Protein AF-A0A5C6WW41-F1 (afdb_monomer_lite)

Structure (mmCIF, N/CA/C/O backbone):
data_AF-A0A5C6WW41-F1
#
_entry.id   AF-A0A5C6WW41-F1
#
loop_
_atom_site.group_PDB
_atom_site.id
_atom_site.type_symbol
_atom_site.label_atom_id
_atom_site.label_alt_id
_atom_site.label_comp_id
_atom_site.label_asym_id
_atom_site.label_entity_id
_atom_site.label_seq_id
_atom_site.pdbx_PDB_ins_code
_atom_site.Cartn_x
_atom_site.Cartn_y
_atom_site.Cartn_z
_atom_site.occupancy
_atom_site.B_iso_or_equiv
_atom_site.auth_seq_id
_atom_site.auth_comp_id
_atom_site.auth_asym_id
_atom_site.auth_atom_id
_atom_site.pdbx_PDB_model_num
ATOM 1 N N . VAL A 1 1 ? -10.709 3.872 10.711 1.00 82.38 1 VAL A N 1
ATOM 2 C CA . VAL A 1 1 ? -11.624 3.330 11.753 1.00 82.38 1 VAL A CA 1
ATOM 3 C C . VAL A 1 1 ? -12.551 4.391 12.342 1.00 82.38 1 VAL A C 1
ATOM 5 O O . VAL A 1 1 ? -13.752 4.169 12.338 1.00 82.38 1 VAL A O 1
ATOM 8 N N . ALA A 1 2 ? -12.048 5.552 12.785 1.00 88.25 2 ALA A N 1
ATOM 9 C CA . ALA A 1 2 ? -12.888 6.619 13.354 1.00 88.25 2 ALA A CA 1
ATOM 10 C C . ALA A 1 2 ? -14.056 7.048 12.441 1.00 88.25 2 ALA A C 1
ATOM 12 O O . ALA A 1 2 ? -15.194 7.096 12.889 1.00 88.25 2 ALA A O 1
ATOM 13 N N . ALA A 1 3 ? -13.800 7.251 11.142 1.00 88.69 3 ALA A N 1
ATOM 14 C CA . ALA A 1 3 ? -14.854 7.580 10.177 1.00 88.69 3 ALA A CA 1
ATOM 15 C C . ALA A 1 3 ? -15.949 6.497 10.081 1.00 88.69 3 ALA A C 1
ATOM 17 O O . ALA A 1 3 ? -17.128 6.824 10.030 1.00 88.69 3 ALA A O 1
ATOM 18 N N . TYR A 1 4 ? -15.572 5.212 10.117 1.00 90.69 4 TYR A N 1
ATOM 19 C CA . TYR A 1 4 ? -16.537 4.107 10.167 1.00 90.69 4 TYR A CA 1
ATOM 20 C C . TYR A 1 4 ? -17.396 4.177 11.437 1.00 90.69 4 TYR A C 1
ATOM 22 O O . TYR A 1 4 ? -18.617 4.085 11.345 1.00 90.69 4 TYR A O 1
ATOM 30 N N . LYS A 1 5 ? -16.771 4.404 12.604 1.00 91.25 5 LYS A N 1
ATOM 31 C CA . LYS A 1 5 ? -17.480 4.546 13.887 1.00 91.25 5 LYS A CA 1
ATOM 32 C C . LYS A 1 5 ? -18.486 5.698 13.846 1.00 91.25 5 LYS A C 1
ATOM 34 O O . LYS A 1 5 ? -19.647 5.481 14.165 1.00 91.25 5 LYS A O 1
ATOM 39 N N . ALA A 1 6 ? -18.068 6.868 13.363 1.00 93.44 6 ALA A N 1
ATOM 40 C CA . ALA A 1 6 ? -18.930 8.043 13.252 1.00 93.44 6 ALA A CA 1
ATOM 41 C C . ALA A 1 6 ? -20.142 7.809 12.331 1.00 93.44 6 ALA A C 1
ATOM 43 O O . ALA A 1 6 ? -21.251 8.234 12.645 1.00 93.44 6 ALA A O 1
ATOM 44 N N . ILE A 1 7 ? -19.958 7.113 11.202 1.00 92.88 7 ILE A N 1
ATOM 45 C CA . ILE A 1 7 ? -21.070 6.778 10.298 1.00 92.88 7 ILE A CA 1
ATOM 46 C C . ILE A 1 7 ? -22.011 5.762 10.954 1.00 92.88 7 ILE A C 1
ATOM 48 O O . ILE A 1 7 ? -23.224 5.937 10.881 1.00 92.88 7 ILE A O 1
ATOM 52 N N . LYS A 1 8 ? -21.471 4.732 11.617 1.00 92.25 8 LYS A N 1
ATOM 53 C CA . LYS A 1 8 ? -22.267 3.708 12.306 1.00 92.25 8 LYS A CA 1
ATOM 54 C C . LYS A 1 8 ? -23.089 4.286 13.459 1.00 92.25 8 LYS A C 1
ATOM 56 O O . LYS A 1 8 ? -24.234 3.897 13.639 1.00 92.25 8 LYS A O 1
ATOM 61 N N . GLU A 1 9 ? -22.522 5.223 14.213 1.00 93.94 9 GLU A N 1
ATOM 62 C CA . GLU A 1 9 ? -23.226 5.931 15.286 1.00 93.94 9 GLU A CA 1
ATOM 63 C C . GLU A 1 9 ? -24.334 6.834 14.733 1.00 93.94 9 GLU A C 1
ATOM 65 O O . GLU A 1 9 ? -25.452 6.832 15.242 1.00 93.94 9 GLU A O 1
ATOM 70 N N . ARG A 1 10 ? -24.056 7.557 13.642 1.00 96.56 10 ARG A N 1
ATOM 71 C CA . ARG A 1 10 ? -25.035 8.438 12.994 1.00 96.56 10 ARG A CA 1
ATOM 72 C C . ARG A 1 10 ? -26.181 7.676 12.321 1.00 96.56 10 ARG A C 1
ATOM 74 O O . ARG A 1 10 ? -27.289 8.200 12.244 1.00 96.56 10 ARG A O 1
ATOM 81 N N . PHE A 1 11 ? -25.919 6.474 11.815 1.00 95.62 11 PHE A N 1
ATOM 82 C CA . PHE A 1 11 ? -26.878 5.652 11.077 1.00 95.62 11 PHE A CA 1
ATOM 83 C C . PHE A 1 11 ? -26.861 4.202 11.599 1.00 95.62 11 PHE A C 1
ATOM 85 O O . PHE A 1 11 ? -26.292 3.318 10.953 1.00 95.62 11 PHE A O 1
ATOM 92 N N . PRO A 1 12 ? -27.491 3.927 12.756 1.00 93.38 12 PRO A N 1
ATOM 93 C CA . PRO A 1 12 ? -27.380 2.640 13.450 1.00 93.38 12 PRO A CA 1
ATOM 94 C C . PRO A 1 12 ? -28.035 1.462 12.716 1.00 93.38 12 PRO A C 1
ATOM 96 O O . PRO A 1 12 ? -27.753 0.312 13.041 1.00 93.38 12 PRO A O 1
ATOM 99 N N . THR A 1 13 ? -28.894 1.728 11.729 1.00 95.44 13 THR A N 1
ATOM 100 C CA . THR A 1 13 ? -29.539 0.699 10.900 1.00 95.44 13 THR A CA 1
ATOM 101 C C . THR A 1 13 ? -28.687 0.254 9.710 1.00 95.44 13 THR A C 1
ATOM 103 O O . THR A 1 13 ? -29.063 -0.700 9.035 1.00 95.44 13 THR A O 1
ATOM 106 N N . LEU A 1 14 ? -27.553 0.916 9.432 1.00 92.44 14 LEU A N 1
ATOM 107 C CA . LEU A 1 14 ? -26.629 0.487 8.380 1.00 92.44 14 LEU A CA 1
ATOM 108 C C . LEU A 1 14 ? -25.858 -0.763 8.816 1.00 92.44 14 LEU A C 1
ATOM 110 O O . LEU A 1 14 ? -25.097 -0.746 9.785 1.00 92.44 14 LEU A O 1
ATOM 114 N N . ASP A 1 15 ? -25.998 -1.826 8.037 1.00 89.12 15 ASP A N 1
ATOM 115 C CA . ASP A 1 15 ? -25.367 -3.127 8.250 1.00 89.12 15 ASP A CA 1
ATOM 116 C C . ASP A 1 15 ? -24.230 -3.419 7.249 1.00 89.12 15 ASP A C 1
ATOM 118 O O . ASP A 1 15 ? -23.310 -4.174 7.567 1.00 89.12 15 ASP A O 1
ATOM 122 N N . HIS A 1 16 ? -24.220 -2.758 6.085 1.00 89.88 16 HIS A N 1
ATOM 123 C CA . HIS A 1 16 ? -23.215 -2.941 5.034 1.00 89.88 16 HIS A CA 1
ATOM 124 C C . HIS A 1 16 ? -22.479 -1.643 4.679 1.00 89.88 16 HIS A C 1
ATOM 126 O O . HIS A 1 16 ? -23.063 -0.565 4.583 1.00 89.88 16 HIS A O 1
ATOM 132 N N . PHE A 1 17 ? -21.169 -1.760 4.438 1.00 89.38 17 PHE A N 1
ATOM 133 C CA . PHE A 1 17 ? -20.289 -0.641 4.097 1.00 89.38 17 PHE A CA 1
ATOM 134 C C . PHE A 1 17 ? -19.437 -0.984 2.877 1.00 89.38 17 PHE A C 1
ATOM 136 O O . PHE A 1 17 ? -18.790 -2.030 2.836 1.00 89.38 17 PHE A O 1
ATOM 143 N N . MET A 1 18 ? -19.375 -0.066 1.912 1.00 89.25 18 MET A N 1
ATOM 144 C CA . MET A 1 18 ? -18.409 -0.129 0.818 1.00 89.25 18 MET A CA 1
ATOM 145 C C . MET A 1 18 ? -17.172 0.694 1.181 1.00 89.25 18 MET A C 1
ATOM 147 O O . MET A 1 18 ? -17.271 1.879 1.498 1.00 89.25 18 MET A O 1
ATOM 151 N N . ILE A 1 19 ? -15.995 0.078 1.101 1.00 87.56 19 ILE A N 1
ATOM 152 C CA . ILE A 1 19 ? -14.716 0.763 1.294 1.00 87.56 19 ILE A CA 1
ATOM 153 C C . ILE A 1 19 ? -14.074 0.935 -0.080 1.00 87.56 19 ILE A C 1
ATOM 155 O O . ILE A 1 19 ? -13.690 -0.039 -0.718 1.00 87.56 19 ILE A O 1
ATOM 159 N N . GLY A 1 20 ? -13.979 2.182 -0.542 1.00 85.44 20 GLY A N 1
ATOM 160 C CA . GLY A 1 20 ? -13.312 2.515 -1.800 1.00 85.44 20 GLY A CA 1
ATOM 161 C C . GLY A 1 20 ? -11.788 2.580 -1.652 1.00 85.44 20 GLY A C 1
ATOM 162 O O . GLY A 1 20 ? -11.152 1.737 -1.027 1.00 85.44 20 GLY A O 1
ATOM 163 N N . ARG A 1 21 ? -11.185 3.653 -2.173 1.00 83.75 21 ARG A N 1
ATOM 164 C CA . ARG A 1 21 ? -9.723 3.879 -2.179 1.00 83.75 21 ARG A CA 1
ATOM 165 C C . ARG A 1 21 ? -9.051 3.844 -0.799 1.00 83.75 21 ARG A C 1
ATOM 167 O O . ARG A 1 21 ? -7.850 3.616 -0.725 1.00 83.75 21 ARG A O 1
ATOM 174 N N . GLY A 1 22 ? -9.812 4.016 0.285 1.00 81.62 22 GLY A N 1
ATOM 175 C CA . GLY A 1 22 ? -9.305 3.843 1.650 1.00 81.62 22 GLY A CA 1
ATOM 176 C C . GLY A 1 22 ? -8.733 2.446 1.913 1.00 81.62 22 GLY A C 1
ATOM 177 O O . GLY A 1 22 ? -7.762 2.329 2.648 1.00 81.62 22 GLY A O 1
ATOM 178 N N . LEU A 1 23 ? -9.260 1.411 1.248 1.00 85.06 23 LEU A N 1
ATOM 179 C CA . LEU A 1 23 ? -8.718 0.051 1.319 1.00 85.06 23 LEU A CA 1
ATOM 180 C C . LEU A 1 23 ? -7.343 -0.067 0.647 1.00 85.06 23 LEU A C 1
ATOM 182 O O . LEU A 1 23 ? -6.513 -0.868 1.055 1.00 85.06 23 LEU A O 1
ATOM 186 N N . ILE A 1 24 ? -7.106 0.738 -0.389 1.00 81.56 24 ILE A N 1
ATOM 187 C CA . ILE A 1 24 ? -5.820 0.773 -1.088 1.00 81.56 24 ILE A CA 1
ATOM 188 C C . ILE A 1 24 ? -4.775 1.468 -0.209 1.00 81.56 24 ILE A C 1
ATOM 190 O O . ILE A 1 24 ? -3.646 1.007 -0.119 1.00 81.56 24 ILE A O 1
ATOM 194 N N . ALA A 1 25 ? -5.142 2.566 0.456 1.00 80.94 25 ALA A N 1
ATOM 195 C CA . ALA A 1 25 ? -4.234 3.273 1.361 1.00 80.94 25 ALA A CA 1
ATOM 196 C C . ALA A 1 25 ? -3.870 2.452 2.604 1.00 80.94 25 ALA A C 1
ATOM 198 O O . ALA A 1 25 ? -2.736 2.521 3.081 1.00 80.94 25 ALA A O 1
ATOM 199 N N . ASP A 1 26 ? -4.824 1.669 3.103 1.00 86.56 26 ASP A N 1
ATOM 200 C CA . ASP A 1 26 ? -4.668 0.878 4.311 1.00 86.56 26 ASP A CA 1
ATOM 201 C C . ASP A 1 26 ? -5.292 -0.521 4.134 1.00 86.56 26 ASP A C 1
ATOM 203 O O . ASP A 1 26 ? -6.489 -0.711 4.386 1.00 86.56 26 ASP A O 1
ATOM 207 N N . PRO A 1 27 ? -4.490 -1.523 3.721 1.00 86.25 27 PRO A N 1
ATOM 208 C CA . PRO A 1 27 ? -4.976 -2.889 3.534 1.00 86.25 27 PRO A CA 1
ATOM 209 C C . PRO A 1 27 ? -5.389 -3.567 4.852 1.00 86.25 27 PRO A C 1
ATOM 211 O O . PRO A 1 27 ? -6.070 -4.592 4.826 1.00 86.25 27 PRO A O 1
ATOM 214 N N . PHE A 1 28 ? -5.041 -2.997 6.012 1.00 91.19 28 PHE A N 1
ATOM 215 C CA . PHE A 1 28 ? -5.411 -3.521 7.331 1.00 91.19 28 PHE A CA 1
ATOM 216 C C . PHE A 1 28 ? -6.762 -2.993 7.813 1.00 91.19 28 PHE A C 1
ATOM 218 O O . PHE A 1 28 ? -7.347 -3.554 8.745 1.00 91.19 28 PHE A O 1
ATOM 225 N N . LEU A 1 29 ? -7.290 -1.950 7.165 1.00 90.44 29 LEU A N 1
ATOM 226 C CA . LEU A 1 29 ? -8.513 -1.266 7.566 1.00 90.44 29 LEU A CA 1
ATOM 227 C C . LEU A 1 29 ? -9.713 -2.208 7.780 1.00 90.44 29 LEU A C 1
ATOM 229 O O . LEU A 1 29 ? -10.396 -2.031 8.790 1.00 90.44 29 LEU A O 1
ATOM 233 N N . PRO A 1 30 ? -9.986 -3.224 6.930 1.00 90.19 30 PRO A N 1
ATOM 234 C CA . PRO A 1 30 ? -11.090 -4.151 7.177 1.00 90.19 30 PRO A CA 1
ATOM 235 C C . PRO A 1 30 ? -10.926 -4.955 8.469 1.00 90.19 30 PRO A C 1
ATOM 237 O O . PRO A 1 30 ? -11.891 -5.118 9.213 1.00 90.19 30 PRO A O 1
ATOM 240 N N . SER A 1 31 ? -9.711 -5.437 8.749 1.00 91.12 31 SER A N 1
ATOM 241 C CA . SER A 1 31 ? -9.407 -6.185 9.975 1.00 91.12 31 SER A CA 1
ATOM 242 C C . SER A 1 31 ? -9.546 -5.287 11.204 1.00 91.12 31 SER A C 1
ATOM 244 O O . SER A 1 31 ? -10.240 -5.635 12.155 1.00 91.12 31 SER A O 1
ATOM 246 N N . MET A 1 32 ? -8.987 -4.076 11.144 1.00 93.38 32 MET A N 1
ATOM 247 C CA . MET A 1 32 ? -9.098 -3.086 12.216 1.00 93.38 32 MET A CA 1
ATOM 248 C C . MET A 1 32 ? -10.552 -2.683 12.504 1.00 93.38 32 MET A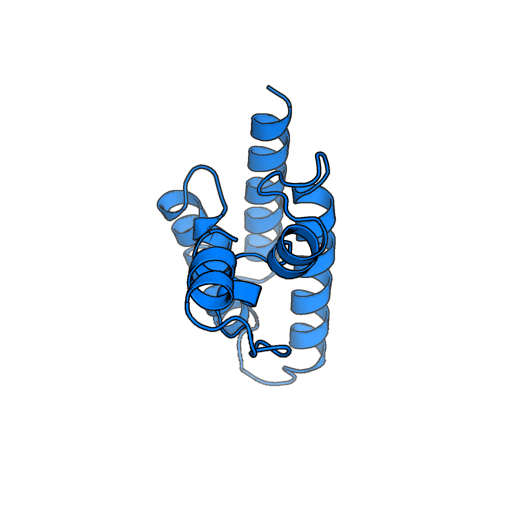 C 1
ATOM 250 O O . MET A 1 32 ? -10.949 -2.587 13.663 1.00 93.38 32 MET A O 1
ATOM 254 N N . ILE A 1 33 ? -11.375 -2.501 11.462 1.00 91.94 33 ILE A N 1
ATOM 255 C CA . ILE A 1 33 ? -12.815 -2.238 11.607 1.00 91.94 33 ILE A CA 1
ATOM 256 C C . ILE A 1 33 ? -13.516 -3.411 12.302 1.00 91.94 33 ILE A C 1
ATOM 258 O O . ILE A 1 33 ? -14.256 -3.180 13.257 1.00 91.94 33 ILE A O 1
ATOM 262 N N . LYS A 1 34 ? -13.277 -4.652 11.855 1.00 90.31 34 LYS A N 1
ATOM 263 C CA . LYS A 1 34 ? -13.892 -5.855 12.442 1.00 90.31 34 LYS A CA 1
ATOM 264 C C . LYS A 1 34 ? -13.505 -6.054 13.907 1.00 90.31 34 LYS A C 1
ATOM 266 O O . LYS A 1 34 ? -14.363 -6.374 14.719 1.00 90.31 34 LYS A O 1
ATOM 271 N N . ASN A 1 35 ? -12.240 -5.811 14.236 1.00 92.88 35 ASN A N 1
ATOM 272 C CA . ASN A 1 35 ? -11.692 -6.003 15.578 1.00 92.88 35 ASN A CA 1
ATOM 273 C C . ASN A 1 35 ? -11.841 -4.766 16.478 1.00 92.88 35 ASN A C 1
ATOM 275 O O . ASN A 1 35 ? -11.349 -4.762 17.601 1.00 92.88 35 ASN A O 1
ATOM 279 N N . ASN A 1 36 ? -12.498 -3.705 15.995 1.00 90.69 36 ASN A N 1
ATOM 280 C CA . ASN A 1 36 ? -12.700 -2.450 16.720 1.00 90.69 36 ASN A CA 1
ATOM 281 C C . ASN A 1 36 ? -11.402 -1.800 17.257 1.00 90.69 36 ASN A C 1
ATOM 283 O O . ASN A 1 36 ? -11.429 -1.072 18.251 1.0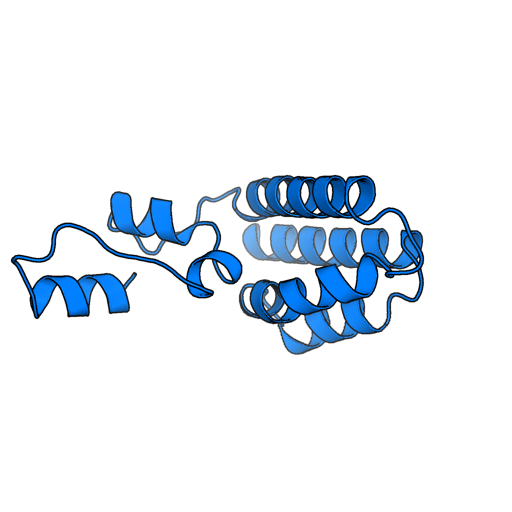0 90.69 36 ASN A O 1
ATOM 287 N N . THR A 1 37 ? -10.277 -2.013 16.578 1.00 92.81 37 THR A N 1
ATOM 288 C CA . THR A 1 37 ? -8.956 -1.504 16.971 1.00 92.81 37 THR A CA 1
ATOM 289 C C . THR A 1 37 ? -8.449 -0.465 15.976 1.00 92.81 37 THR A C 1
ATOM 291 O O . THR A 1 37 ? -8.920 -0.391 14.844 1.00 92.81 37 THR A O 1
ATOM 294 N N . THR A 1 38 ? -7.508 0.371 16.399 1.00 91.06 38 THR A N 1
ATOM 295 C CA . THR A 1 38 ? -6.705 1.244 15.523 1.00 91.06 38 THR A CA 1
ATOM 296 C C . THR A 1 38 ? -5.245 0.811 15.466 1.00 91.06 38 THR A C 1
ATOM 298 O O . THR A 1 38 ? -4.431 1.480 14.834 1.00 91.06 38 THR A O 1
ATOM 301 N N . GLU A 1 39 ? -4.910 -0.272 16.159 1.00 91.94 39 GLU A N 1
ATOM 302 C CA . GLU A 1 39 ? -3.564 -0.809 16.227 1.00 91.94 39 GLU A CA 1
ATOM 303 C C . GLU A 1 39 ? -3.289 -1.668 14.999 1.00 91.94 39 GLU A C 1
ATOM 305 O O . GLU A 1 39 ? -4.101 -2.503 14.588 1.00 91.94 39 GLU A O 1
ATOM 310 N N . TYR A 1 40 ? -2.121 -1.447 14.408 1.00 91.19 40 TYR A N 1
ATOM 311 C CA . TYR A 1 40 ? -1.638 -2.297 13.335 1.00 91.19 40 TYR A CA 1
ATOM 312 C C . TYR A 1 40 ? -1.006 -3.569 13.912 1.00 91.19 40 TYR A C 1
ATOM 314 O O . TYR A 1 40 ? -0.419 -3.510 14.992 1.00 91.19 40 TYR A O 1
ATOM 322 N N . PRO A 1 41 ? -1.037 -4.693 13.175 1.00 90.62 41 PRO A N 1
ATOM 323 C CA . PRO A 1 41 ? -0.272 -5.879 13.545 1.00 90.62 41 PRO A CA 1
ATOM 324 C C . PRO A 1 41 ? 1.221 -5.558 13.695 1.00 90.62 41 PRO A C 1
ATOM 326 O O . PRO A 1 41 ? 1.768 -4.793 12.897 1.00 90.62 41 PRO A O 1
ATOM 329 N N . GLU A 1 42 ? 1.908 -6.192 14.645 1.00 91.00 42 GLU A N 1
ATOM 330 C CA . GLU A 1 42 ? 3.358 -6.006 14.837 1.00 91.00 42 GLU A CA 1
ATOM 331 C C . GLU A 1 42 ? 4.150 -6.307 13.554 1.00 91.00 42 GLU A C 1
ATOM 333 O O . GLU A 1 42 ? 5.068 -5.584 13.167 1.00 91.00 42 GLU A O 1
ATOM 338 N N . ASN A 1 43 ? 3.735 -7.339 12.820 1.00 92.00 43 ASN A N 1
ATOM 339 C CA . ASN A 1 43 ? 4.318 -7.741 11.545 1.00 92.00 43 ASN A CA 1
ATOM 340 C C . ASN A 1 43 ? 3.694 -7.027 10.327 1.00 92.00 43 ASN A C 1
ATOM 342 O O . ASN A 1 43 ? 3.821 -7.524 9.205 1.00 92.00 43 ASN A O 1
ATOM 346 N N . ARG A 1 44 ? 3.045 -5.861 10.499 1.00 93.00 44 ARG A N 1
ATOM 347 C CA . ARG A 1 44 ? 2.338 -5.142 9.416 1.00 93.00 44 ARG A CA 1
ATOM 348 C C . ARG A 1 44 ? 3.168 -4.977 8.145 1.00 93.00 44 ARG A C 1
ATOM 350 O O . ARG A 1 44 ? 2.636 -5.108 7.053 1.00 93.00 44 ARG A O 1
ATOM 357 N N . TRP A 1 45 ? 4.467 -4.702 8.256 1.00 95.00 45 TRP A N 1
ATOM 358 C CA . TRP A 1 45 ? 5.313 -4.461 7.086 1.00 95.00 45 TRP A CA 1
ATOM 359 C C . TRP A 1 45 ? 5.678 -5.745 6.342 1.00 95.00 45 TRP A C 1
ATOM 361 O O . TRP A 1 45 ? 5.881 -5.693 5.133 1.00 95.00 45 TRP A O 1
ATOM 371 N N . ALA A 1 46 ? 5.696 -6.892 7.029 1.00 94.69 46 ALA A N 1
ATOM 372 C CA . ALA A 1 46 ? 5.832 -8.194 6.381 1.00 94.69 46 ALA A CA 1
ATOM 373 C C . ALA A 1 46 ? 4.559 -8.527 5.591 1.00 94.69 46 ALA A C 1
ATOM 375 O O . ALA A 1 46 ? 4.636 -8.791 4.395 1.00 94.69 46 ALA A O 1
ATOM 376 N N . ILE A 1 47 ? 3.386 -8.371 6.219 1.00 93.88 47 ILE A N 1
ATOM 377 C CA . ILE A 1 47 ? 2.085 -8.573 5.559 1.00 93.88 47 ILE A CA 1
ATOM 378 C C . ILE A 1 47 ? 1.921 -7.616 4.367 1.00 93.88 47 ILE A C 1
ATOM 380 O O . ILE A 1 47 ? 1.481 -8.016 3.293 1.00 93.88 47 ILE A O 1
ATOM 384 N N . PHE A 1 48 ? 2.302 -6.345 4.531 1.00 94.50 48 PHE A N 1
ATOM 385 C CA . PHE A 1 48 ? 2.273 -5.368 3.444 1.00 94.50 48 PHE A CA 1
ATOM 386 C C . PHE A 1 48 ? 3.196 -5.771 2.287 1.00 94.50 48 PHE A C 1
ATOM 388 O O . PHE A 1 48 ? 2.810 -5.589 1.136 1.00 94.50 48 PHE A O 1
ATOM 395 N N . SER A 1 49 ? 4.384 -6.319 2.572 1.00 95.50 49 SER A N 1
ATOM 396 C CA . SER A 1 49 ? 5.304 -6.805 1.536 1.00 95.50 49 SER A CA 1
ATOM 397 C C . SER A 1 49 ? 4.664 -7.907 0.699 1.00 95.50 49 SER A C 1
ATOM 399 O O . SER A 1 49 ? 4.645 -7.805 -0.520 1.00 95.50 49 SER A O 1
ATOM 401 N N . GLU A 1 50 ? 4.072 -8.914 1.341 1.00 94.81 50 GLU A N 1
ATOM 402 C CA . GLU A 1 50 ? 3.398 -10.020 0.647 1.00 94.81 50 GLU A CA 1
ATOM 403 C C . GLU A 1 50 ? 2.202 -9.534 -0.184 1.00 94.81 50 GLU A C 1
ATOM 405 O O . GLU A 1 50 ? 2.007 -9.945 -1.333 1.00 94.81 50 GLU A O 1
ATOM 410 N N . PHE A 1 51 ? 1.413 -8.612 0.374 1.00 93.44 51 PHE A N 1
ATOM 411 C CA . PHE A 1 51 ? 0.301 -7.974 -0.327 1.00 93.44 51 PHE A CA 1
ATOM 412 C C . PHE A 1 51 ? 0.773 -7.189 -1.559 1.00 93.44 51 PHE A C 1
ATOM 414 O O . PHE A 1 51 ? 0.205 -7.323 -2.646 1.00 93.44 51 PHE A O 1
ATOM 421 N N . HIS A 1 52 ? 1.825 -6.383 -1.401 1.00 95.25 52 HIS A N 1
ATOM 422 C CA . HIS A 1 52 ? 2.431 -5.613 -2.484 1.00 95.25 52 HIS A CA 1
ATOM 423 C C . HIS A 1 52 ? 2.977 -6.528 -3.585 1.00 95.25 52 HIS A C 1
ATOM 425 O O . HIS A 1 52 ? 2.658 -6.300 -4.754 1.00 95.25 52 HIS A O 1
ATOM 431 N N . ASP A 1 53 ? 3.720 -7.575 -3.223 1.00 94.75 53 ASP A N 1
ATOM 432 C CA . ASP A 1 53 ? 4.294 -8.538 -4.166 1.00 94.75 53 ASP A CA 1
ATOM 433 C C . ASP A 1 53 ? 3.200 -9.275 -4.946 1.00 94.75 53 ASP A C 1
ATOM 435 O O . ASP A 1 53 ? 3.322 -9.470 -6.157 1.00 94.75 53 ASP A O 1
ATOM 439 N N . THR A 1 54 ? 2.090 -9.614 -4.284 1.00 94.00 54 THR A N 1
ATOM 440 C CA . THR A 1 54 ? 0.924 -10.233 -4.929 1.00 94.00 54 THR A CA 1
ATOM 441 C C . THR A 1 54 ? 0.321 -9.312 -5.989 1.00 94.00 54 THR A C 1
ATOM 443 O O . THR A 1 54 ? 0.123 -9.734 -7.128 1.00 94.00 54 THR A O 1
ATOM 446 N N . ILE A 1 55 ? 0.079 -8.039 -5.649 1.00 92.00 55 ILE A N 1
ATOM 447 C CA . ILE A 1 55 ? -0.428 -7.034 -6.597 1.00 92.00 55 ILE A CA 1
ATOM 448 C C . ILE A 1 55 ? 0.547 -6.853 -7.757 1.00 92.00 55 ILE A C 1
ATOM 450 O O . ILE A 1 55 ? 0.133 -6.849 -8.916 1.00 92.00 55 ILE A O 1
ATOM 454 N N . TYR A 1 56 ? 1.835 -6.693 -7.451 1.00 92.81 56 TYR A N 1
ATOM 455 C CA . TYR A 1 56 ? 2.873 -6.507 -8.455 1.00 92.81 56 TYR A CA 1
ATOM 456 C C . TYR A 1 56 ? 2.878 -7.672 -9.444 1.00 92.81 56 TYR A C 1
ATOM 458 O O . TYR A 1 56 ? 2.753 -7.438 -10.641 1.00 92.81 56 TYR A O 1
ATOM 466 N N . LYS A 1 57 ? 2.950 -8.912 -8.949 1.00 91.38 57 LYS A N 1
ATOM 467 C CA . LYS A 1 57 ? 2.983 -10.122 -9.774 1.00 91.38 57 LYS A CA 1
ATOM 468 C C . LYS A 1 57 ? 1.743 -10.247 -10.656 1.00 91.38 57 LYS A C 1
ATOM 470 O O . LYS A 1 57 ? 1.880 -10.433 -11.858 1.00 91.38 57 LYS A O 1
ATOM 475 N N . GLN A 1 58 ? 0.549 -10.080 -10.086 1.00 91.25 58 GLN A N 1
ATOM 476 C CA . GLN A 1 58 ? -0.700 -10.176 -10.846 1.00 91.25 58 GLN A CA 1
ATOM 477 C C . GLN A 1 58 ? -0.781 -9.131 -11.962 1.00 91.25 58 GLN A C 1
ATOM 479 O O . GLN A 1 58 ? -1.226 -9.442 -13.063 1.00 91.25 58 GLN A O 1
ATOM 484 N N . TYR A 1 59 ? -0.338 -7.896 -11.707 1.00 90.25 59 TYR A N 1
ATOM 485 C CA . TYR A 1 59 ? -0.287 -6.882 -12.756 1.00 90.25 59 TYR A CA 1
ATOM 486 C C . TYR A 1 59 ? 0.836 -7.124 -13.762 1.00 90.25 59 TYR A C 1
ATOM 488 O O . TYR A 1 59 ? 0.634 -6.802 -14.922 1.00 90.25 59 TYR A O 1
ATOM 496 N N . ASP A 1 60 ? 1.983 -7.675 -13.370 1.00 87.56 60 ASP A N 1
ATOM 497 C CA . ASP A 1 60 ? 3.070 -8.004 -14.308 1.00 87.56 60 ASP A CA 1
ATOM 498 C C . ASP A 1 60 ? 2.638 -9.098 -15.288 1.00 87.56 60 ASP A C 1
ATOM 500 O O . ASP A 1 60 ? 2.864 -8.986 -16.488 1.00 87.56 60 ASP A O 1
ATOM 504 N N . GLU A 1 61 ? 1.941 -10.116 -14.779 1.00 87.38 61 GLU A N 1
ATOM 505 C CA . GLU A 1 61 ? 1.378 -11.210 -15.573 1.00 87.38 61 GLU A CA 1
ATOM 506 C C . GLU A 1 61 ? 0.220 -10.736 -16.466 1.00 87.38 61 GLU A C 1
ATOM 508 O O . GLU A 1 61 ? 0.126 -11.142 -17.623 1.00 87.38 61 GLU A O 1
ATOM 513 N N . TYR A 1 62 ? -0.658 -9.868 -15.948 1.00 85.44 62 TYR A N 1
ATOM 514 C CA . TYR A 1 62 ? -1.825 -9.367 -16.682 1.00 85.44 62 TYR A CA 1
ATOM 515 C C . TYR A 1 62 ? -1.476 -8.293 -17.719 1.00 85.44 62 TYR A C 1
ATOM 517 O O . TYR A 1 62 ? -2.068 -8.244 -18.797 1.00 85.44 62 TYR A O 1
ATOM 525 N N . LEU A 1 63 ? -0.543 -7.393 -17.401 1.00 82.00 63 LEU A N 1
ATOM 526 C CA . LEU A 1 63 ? -0.136 -6.290 -18.271 1.00 82.00 63 LEU A CA 1
ATOM 527 C C . LEU A 1 63 ? 0.873 -6.788 -19.316 1.00 82.00 63 LEU A C 1
ATOM 529 O O . LEU A 1 63 ? 2.000 -6.309 -19.399 1.00 82.00 63 LEU A O 1
ATOM 533 N N . SER A 1 64 ? 0.461 -7.735 -20.158 1.00 65.88 64 SER A 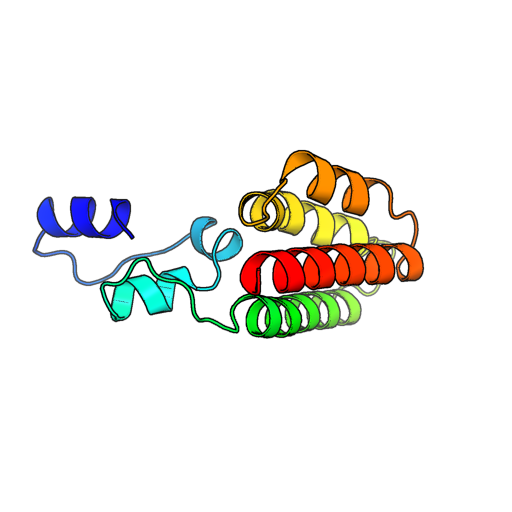N 1
ATOM 534 C CA . SER A 1 64 ? 1.199 -8.078 -21.370 1.00 65.88 64 SER A CA 1
ATOM 535 C C . SER A 1 64 ? 1.052 -6.946 -22.397 1.00 65.88 64 SER A C 1
ATOM 537 O O . SER A 1 64 ? -0.053 -6.671 -22.865 1.00 65.88 64 SER A O 1
ATOM 539 N N . GLY A 1 65 ? 2.149 -6.269 -22.748 1.00 61.56 65 GLY A N 1
ATOM 540 C CA . GLY A 1 65 ? 2.159 -5.163 -23.716 1.00 61.56 65 GLY A CA 1
ATOM 541 C C . GLY A 1 65 ? 2.972 -3.950 -23.241 1.00 61.56 65 GLY A C 1
ATOM 542 O O . GLY A 1 65 ? 3.610 -4.001 -22.194 1.00 61.56 65 GLY A O 1
ATOM 543 N N . PRO A 1 66 ? 2.976 -2.828 -23.984 1.00 56.59 66 PRO A N 1
ATOM 544 C CA . PRO A 1 66 ? 3.872 -1.693 -23.733 1.00 56.59 66 PRO A CA 1
ATOM 545 C C . PRO A 1 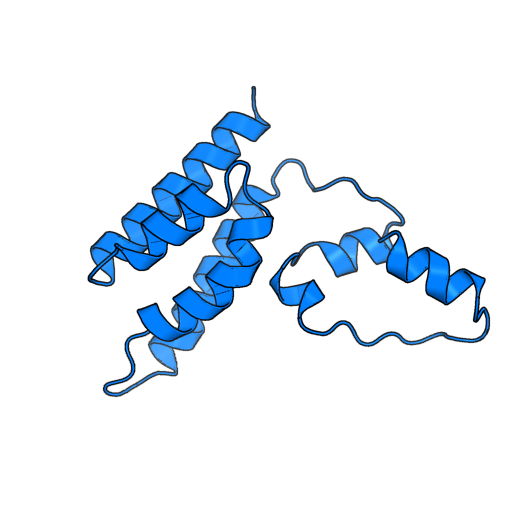66 ? 3.535 -0.866 -22.477 1.00 56.59 66 PRO A C 1
ATOM 547 O O . PRO A 1 66 ? 4.148 0.177 -22.257 1.00 56.59 66 PRO A O 1
ATOM 550 N N . THR A 1 67 ? 2.568 -1.279 -21.647 1.00 62.22 67 THR A N 1
ATOM 551 C CA . THR A 1 67 ? 2.259 -0.584 -20.390 1.00 62.22 67 THR A CA 1
ATOM 552 C C . THR A 1 67 ? 3.352 -0.870 -19.360 1.00 62.22 67 THR A C 1
ATOM 554 O O . THR A 1 67 ? 3.478 -2.003 -18.901 1.00 62.22 67 THR A O 1
ATOM 557 N N . PRO A 1 68 ? 4.127 0.135 -18.911 1.00 78.38 68 PRO A N 1
ATOM 558 C CA . PRO A 1 68 ? 5.132 -0.102 -17.890 1.00 78.38 68 PRO A CA 1
ATOM 559 C C . PRO A 1 68 ? 4.411 -0.401 -16.572 1.00 78.38 68 PRO A C 1
ATOM 561 O O . PRO A 1 68 ? 3.777 0.498 -16.016 1.00 78.38 68 PRO A O 1
ATOM 564 N N . ILE A 1 69 ? 4.545 -1.618 -16.028 1.00 86.12 69 ILE A N 1
ATOM 565 C CA . ILE A 1 69 ? 4.063 -2.001 -14.682 1.00 86.12 69 ILE A CA 1
ATOM 566 C C . ILE A 1 69 ? 4.361 -0.927 -13.627 1.00 86.12 69 ILE A C 1
ATOM 568 O O . ILE A 1 69 ? 3.548 -0.638 -12.749 1.00 86.12 69 ILE A O 1
ATOM 572 N N . LYS A 1 70 ? 5.502 -0.245 -13.773 1.00 85.12 70 LYS A N 1
ATOM 573 C CA . LYS A 1 70 ? 5.886 0.916 -12.972 1.00 85.12 70 LYS A CA 1
ATOM 574 C C . LYS A 1 70 ? 4.771 1.961 -12.863 1.00 85.12 70 LYS A C 1
ATOM 576 O O . LYS A 1 70 ? 4.536 2.444 -11.764 1.00 85.12 70 LYS A O 1
ATOM 581 N N . MET A 1 71 ? 4.126 2.350 -13.962 1.00 87.69 71 MET A N 1
ATOM 582 C CA . MET A 1 71 ? 3.094 3.396 -13.958 1.00 87.69 71 MET A CA 1
ATOM 583 C C . MET A 1 71 ? 1.867 2.951 -13.167 1.00 87.69 71 MET A C 1
ATOM 585 O O . MET A 1 71 ? 1.341 3.720 -12.364 1.00 87.69 71 MET A O 1
ATOM 589 N N . LYS A 1 72 ? 1.466 1.685 -13.325 1.00 90.81 72 LYS A N 1
ATOM 590 C CA . LYS A 1 72 ? 0.370 1.103 -12.550 1.00 90.81 72 LYS A CA 1
ATOM 591 C C . LYS A 1 72 ? 0.693 1.108 -11.059 1.00 90.81 72 LYS A C 1
ATOM 593 O O . LYS A 1 72 ? -0.104 1.585 -10.255 1.00 90.81 72 LYS A O 1
ATOM 598 N N . MET A 1 73 ? 1.889 0.648 -10.705 1.00 93.62 73 MET A N 1
ATOM 599 C CA . MET A 1 73 ? 2.342 0.635 -9.319 1.00 93.62 73 MET A CA 1
ATOM 600 C C . MET A 1 73 ? 2.561 2.032 -8.745 1.00 93.62 73 MET A C 1
ATOM 602 O O . MET A 1 73 ? 2.327 2.231 -7.560 1.00 93.62 73 MET A O 1
ATOM 606 N N . LEU A 1 74 ? 2.979 3.012 -9.548 1.00 94.00 74 LEU A N 1
ATOM 607 C CA . LEU A 1 74 ? 3.142 4.394 -9.100 1.00 94.00 74 LEU A CA 1
ATOM 608 C C . LEU A 1 74 ? 1.814 4.973 -8.596 1.00 94.00 74 LEU A C 1
ATOM 610 O O . LEU A 1 74 ? 1.817 5.627 -7.560 1.00 94.00 74 LEU A O 1
ATOM 614 N N . GLY A 1 75 ? 0.696 4.666 -9.266 1.00 93.06 75 GLY A N 1
ATOM 615 C CA . GLY A 1 75 ? -0.642 5.051 -8.804 1.00 93.06 75 GLY A CA 1
ATOM 616 C C . GLY A 1 75 ? -1.018 4.417 -7.460 1.00 93.06 75 GLY A C 1
ATOM 617 O O . GLY A 1 75 ? -1.569 5.088 -6.597 1.00 93.06 75 GLY A O 1
ATOM 618 N N . PHE A 1 76 ? -0.654 3.152 -7.223 1.00 94.19 76 PHE A N 1
ATOM 619 C CA . PHE A 1 76 ? -0.803 2.540 -5.895 1.00 94.19 76 PHE A CA 1
ATOM 620 C C . PHE A 1 76 ? 0.069 3.231 -4.842 1.00 94.19 76 PHE A C 1
ATOM 622 O O . PHE A 1 76 ? -0.375 3.483 -3.722 1.00 94.19 76 PHE A O 1
ATOM 629 N N . TRP A 1 77 ? 1.297 3.591 -5.215 1.00 95.56 77 TRP A N 1
ATOM 630 C CA . TRP A 1 77 ? 2.238 4.259 -4.324 1.00 95.56 77 TRP A CA 1
ATOM 631 C C . TRP A 1 77 ? 1.823 5.677 -3.922 1.00 95.56 77 TRP A C 1
ATOM 633 O O . TRP A 1 77 ? 2.329 6.142 -2.908 1.00 95.56 77 TRP A O 1
ATOM 643 N N . GLU A 1 78 ? 0.882 6.331 -4.614 1.00 94.25 78 GLU A N 1
ATOM 644 C CA . GLU A 1 78 ? 0.255 7.579 -4.130 1.00 94.25 78 GLU A CA 1
ATOM 645 C C . GLU A 1 78 ? -0.471 7.376 -2.794 1.00 94.25 78 GLU A C 1
ATOM 647 O O . GLU A 1 78 ? -0.480 8.270 -1.944 1.00 94.25 78 GLU A O 1
ATOM 652 N N . TYR A 1 79 ? -1.036 6.181 -2.605 1.00 94.00 79 TYR A N 1
ATOM 653 C CA . TYR A 1 79 ? -1.743 5.777 -1.396 1.00 94.00 79 TYR A CA 1
ATOM 654 C C . TYR A 1 79 ? -0.801 5.084 -0.413 1.00 94.00 79 TYR A C 1
ATOM 656 O O . TYR A 1 79 ? -0.716 5.503 0.738 1.00 94.00 79 TYR A O 1
ATOM 664 N N . PHE A 1 80 ? -0.037 4.079 -0.859 1.00 94.62 80 PHE A N 1
ATOM 665 C CA . PHE A 1 80 ? 0.868 3.330 0.021 1.00 94.62 80 PHE A CA 1
ATOM 666 C C . PHE A 1 80 ? 1.905 4.226 0.699 1.00 94.62 80 PHE A C 1
ATOM 668 O O . PHE A 1 80 ? 2.250 3.989 1.856 1.00 94.62 80 PHE A O 1
ATOM 675 N N . SER A 1 81 ? 2.388 5.276 0.020 1.00 95.44 81 SER A N 1
ATOM 676 C CA . SER A 1 81 ? 3.356 6.185 0.630 1.00 95.44 81 SER A CA 1
ATOM 677 C C . SER A 1 81 ? 2.794 6.914 1.842 1.00 95.44 81 SER A C 1
ATOM 679 O O . SER A 1 81 ? 3.561 7.235 2.734 1.00 95.44 81 SER A O 1
ATOM 681 N N . GLN A 1 82 ? 1.484 7.176 1.906 1.00 92.81 82 GLN A N 1
ATOM 682 C CA . GLN A 1 82 ? 0.882 7.876 3.051 1.00 92.81 82 GLN A CA 1
ATOM 683 C C . GLN A 1 82 ? 0.969 7.065 4.350 1.00 92.81 82 GLN A C 1
ATOM 685 O O . GLN A 1 82 ? 0.867 7.631 5.432 1.00 92.81 82 GLN A O 1
ATOM 690 N N . SER A 1 83 ? 1.183 5.755 4.236 1.00 89.56 83 SER A N 1
ATOM 691 C CA . SER A 1 83 ? 1.295 4.831 5.363 1.00 89.56 83 SER A CA 1
ATOM 692 C C . SER A 1 83 ? 2.739 4.625 5.839 1.00 89.56 83 SER A C 1
ATOM 694 O O . SER A 1 83 ? 2.946 3.878 6.794 1.00 89.56 83 SER A O 1
ATOM 696 N N . THR A 1 84 ? 3.735 5.250 5.194 1.00 94.25 84 THR A N 1
ATOM 697 C CA . THR A 1 84 ? 5.143 5.202 5.627 1.00 94.25 84 THR A CA 1
ATOM 698 C C . THR A 1 84 ? 5.486 6.353 6.570 1.00 94.25 84 THR A C 1
ATOM 700 O O . THR A 1 84 ? 4.814 7.383 6.606 1.00 94.25 84 THR A O 1
ATOM 703 N N . SER A 1 85 ? 6.598 6.214 7.291 1.00 95.44 85 SER A N 1
ATOM 704 C CA . SER A 1 85 ? 7.161 7.255 8.158 1.00 95.44 85 SER A CA 1
ATOM 705 C C . SER A 1 85 ? 7.523 8.560 7.428 1.00 95.44 85 SER A C 1
ATOM 707 O O . SER A 1 85 ? 7.564 9.626 8.040 1.00 95.44 85 SER A O 1
ATOM 709 N N . ASN A 1 86 ? 7.790 8.506 6.115 1.00 96.81 86 ASN A N 1
ATOM 710 C CA . ASN A 1 86 ? 8.110 9.679 5.298 1.00 96.81 86 ASN A CA 1
ATOM 711 C C . ASN A 1 86 ? 7.507 9.565 3.882 1.00 96.81 86 ASN A C 1
ATOM 713 O O . ASN A 1 86 ? 8.209 9.180 2.933 1.00 96.81 86 ASN A O 1
ATOM 717 N N . PRO A 1 87 ? 6.229 9.952 3.710 1.00 96.69 87 PRO A N 1
ATOM 718 C CA . PRO A 1 87 ? 5.499 9.755 2.459 1.00 96.69 87 PRO A CA 1
ATOM 719 C C . PRO A 1 87 ? 6.165 10.397 1.240 1.00 96.69 87 PRO A C 1
ATOM 721 O O . PRO A 1 87 ? 6.278 9.781 0.178 1.00 96.69 87 PRO A O 1
ATOM 724 N N . GLN A 1 88 ? 6.670 11.626 1.389 1.00 97.50 88 GLN A N 1
ATOM 725 C CA . GLN A 1 88 ? 7.285 12.374 0.290 1.00 97.50 88 GLN A CA 1
ATOM 726 C C . GLN A 1 88 ? 8.566 11.698 -0.213 1.00 97.50 88 GLN A C 1
ATOM 728 O O . GLN A 1 88 ? 8.777 11.571 -1.425 1.00 97.50 88 GLN A O 1
ATOM 733 N N . LYS A 1 89 ? 9.425 11.240 0.709 1.00 97.56 89 LYS A N 1
ATOM 734 C CA . LYS A 1 89 ? 10.666 10.532 0.371 1.00 97.56 89 LYS A CA 1
ATOM 735 C C . LYS A 1 89 ? 10.362 9.193 -0.295 1.00 97.56 89 LYS A C 1
ATOM 737 O O . LYS A 1 89 ? 10.954 8.902 -1.337 1.00 97.56 89 LYS A O 1
ATOM 742 N N . THR A 1 90 ? 9.426 8.426 0.264 1.00 97.88 90 THR A N 1
ATOM 743 C CA . THR A 1 90 ? 8.962 7.144 -0.283 1.00 97.88 90 THR A CA 1
ATOM 744 C C . THR A 1 90 ? 8.462 7.309 -1.716 1.00 97.88 90 THR A C 1
ATOM 746 O O . THR A 1 90 ? 8.992 6.679 -2.633 1.00 97.88 90 THR A O 1
ATOM 749 N N . TYR A 1 91 ? 7.506 8.212 -1.946 1.00 97.69 91 TYR A N 1
ATOM 750 C CA . TYR A 1 91 ? 6.927 8.418 -3.272 1.00 97.69 91 TYR A CA 1
ATOM 751 C C . TYR A 1 91 ? 7.975 8.886 -4.295 1.00 97.69 91 TYR A C 1
ATOM 753 O O . TYR A 1 91 ? 8.042 8.381 -5.419 1.00 97.69 91 TYR A O 1
ATOM 761 N N . LYS A 1 92 ? 8.873 9.799 -3.896 1.00 97.75 92 LYS A N 1
ATOM 762 C CA . LYS A 1 92 ? 9.974 10.274 -4.750 1.00 97.75 92 LYS A CA 1
ATOM 763 C C . LYS A 1 92 ? 10.931 9.145 -5.144 1.00 97.75 92 LYS A C 1
ATOM 765 O O . LYS A 1 92 ? 11.388 9.132 -6.289 1.00 97.75 92 LYS A O 1
ATOM 770 N N . ALA A 1 93 ? 11.238 8.216 -4.236 1.00 97.69 93 ALA A N 1
ATOM 771 C CA . ALA A 1 93 ? 12.097 7.066 -4.522 1.00 97.69 93 ALA A CA 1
ATOM 772 C C . ALA A 1 93 ? 11.472 6.148 -5.585 1.00 97.69 93 ALA A C 1
ATOM 774 O O . ALA A 1 93 ? 12.124 5.830 -6.582 1.00 97.69 93 ALA A O 1
ATOM 775 N N . ILE A 1 94 ? 10.185 5.822 -5.438 1.00 97.19 94 ILE A N 1
ATOM 776 C CA . ILE A 1 94 ? 9.440 5.012 -6.411 1.00 97.19 94 ILE A CA 1
ATOM 777 C C . ILE A 1 94 ? 9.354 5.709 -7.772 1.00 97.19 94 ILE A C 1
ATOM 779 O O . ILE A 1 94 ? 9.635 5.099 -8.806 1.00 97.19 94 ILE A O 1
ATOM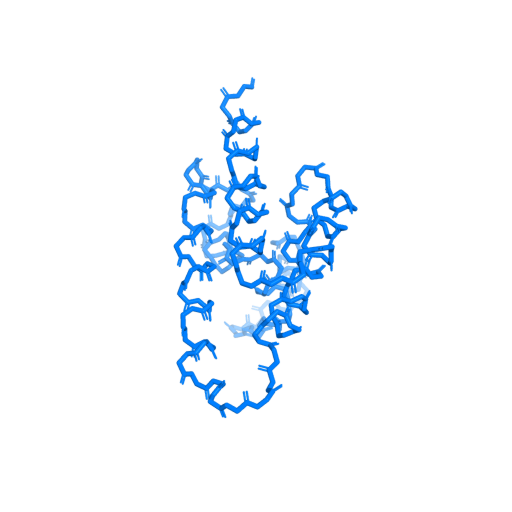 783 N N . LYS A 1 95 ? 9.044 7.012 -7.798 1.00 95.62 95 LYS A N 1
ATOM 784 C CA . LYS A 1 95 ? 8.978 7.799 -9.040 1.00 95.62 95 LYS A CA 1
ATOM 785 C C . LYS A 1 95 ? 10.308 7.774 -9.810 1.00 95.62 95 LYS A C 1
ATOM 787 O O . LYS A 1 95 ? 10.307 7.639 -11.038 1.00 95.62 95 LYS A O 1
ATOM 792 N N . LYS A 1 96 ? 11.441 7.855 -9.098 1.00 95.44 96 LYS A N 1
ATOM 793 C CA . LYS A 1 96 ? 12.804 7.846 -9.666 1.00 95.44 96 LYS A CA 1
ATOM 794 C C . LYS A 1 96 ? 13.285 6.475 -10.152 1.00 95.44 96 LYS A C 1
ATOM 796 O O . LYS A 1 96 ? 14.207 6.425 -10.964 1.00 95.44 96 LYS A O 1
ATOM 801 N N . ALA A 1 97 ? 12.690 5.374 -9.700 1.00 93.75 97 ALA A N 1
ATOM 802 C CA . ALA A 1 97 ? 13.080 4.038 -10.138 1.00 93.75 97 ALA A CA 1
ATOM 803 C C . ALA A 1 97 ? 12.774 3.843 -11.633 1.00 93.75 97 ALA A C 1
ATOM 805 O O . ALA A 1 97 ? 11.619 3.776 -12.041 1.00 93.75 97 ALA A O 1
ATOM 806 N N . SER A 1 98 ? 13.800 3.819 -12.485 1.00 87.69 98 SER A N 1
ATOM 807 C CA . SER A 1 98 ? 13.625 3.908 -13.945 1.00 87.69 98 SER A CA 1
ATOM 808 C C . SER A 1 98 ? 13.347 2.575 -14.646 1.00 87.69 98 SER A C 1
ATOM 810 O O . SER A 1 98 ? 13.033 2.577 -15.828 1.00 87.69 98 SER A O 1
ATOM 812 N N . ASN A 1 99 ? 13.478 1.447 -13.949 1.00 88.31 99 ASN A N 1
ATOM 813 C CA . ASN A 1 99 ? 13.257 0.109 -14.495 1.00 88.31 99 ASN A CA 1
ATOM 814 C C . ASN A 1 99 ? 12.781 -0.853 -13.383 1.00 88.31 99 ASN A C 1
ATOM 816 O O . ASN A 1 99 ? 12.876 -0.492 -12.203 1.00 88.31 99 ASN A O 1
ATOM 820 N N . PRO A 1 100 ? 12.295 -2.064 -13.723 1.00 88.56 100 PRO A N 1
ATOM 821 C CA . PRO A 1 100 ? 11.785 -3.023 -12.739 1.00 88.56 100 PRO A CA 1
ATOM 822 C C . PRO A 1 100 ? 12.789 -3.407 -11.642 1.00 88.56 100 PRO A C 1
ATOM 824 O O . PRO A 1 100 ? 12.410 -3.539 -10.482 1.00 88.56 100 PRO A O 1
ATOM 827 N N . VAL A 1 101 ? 14.081 -3.522 -11.973 1.00 91.44 101 VAL A N 1
ATOM 828 C CA . VAL A 1 101 ? 15.136 -3.854 -10.998 1.00 91.44 101 VAL A CA 1
ATOM 829 C C . VAL A 1 101 ? 15.283 -2.742 -9.958 1.00 91.44 101 VAL A C 1
ATOM 831 O O . VAL A 1 101 ? 15.182 -2.998 -8.760 1.00 91.44 101 VAL A O 1
ATOM 834 N N . LYS A 1 102 ? 15.445 -1.491 -10.408 1.00 94.00 102 LYS A N 1
ATOM 835 C CA . LYS A 1 102 ? 15.527 -0.314 -9.528 1.00 94.00 102 LYS A CA 1
ATOM 836 C C . LYS A 1 102 ? 14.249 -0.123 -8.714 1.00 94.00 102 LYS A C 1
ATOM 838 O O . LYS A 1 102 ? 14.313 0.345 -7.584 1.00 94.00 102 LYS A O 1
ATOM 843 N N . TYR A 1 103 ? 13.097 -0.473 -9.284 1.00 94.56 103 TYR A N 1
ATOM 844 C CA . TYR A 1 103 ? 11.815 -0.407 -8.590 1.00 94.56 103 TYR A CA 1
ATOM 845 C C . TYR A 1 103 ? 11.782 -1.386 -7.416 1.00 94.56 103 TYR A C 1
ATOM 847 O O . TYR A 1 103 ? 11.569 -0.952 -6.288 1.00 94.56 103 TYR A O 1
ATOM 855 N N . ARG A 1 104 ? 12.081 -2.670 -7.652 1.00 94.44 104 ARG A N 1
ATOM 856 C CA . ARG A 1 104 ? 12.124 -3.686 -6.588 1.00 94.44 104 ARG A CA 1
ATOM 857 C C . ARG A 1 104 ? 13.130 -3.329 -5.495 1.00 94.44 104 ARG A C 1
ATOM 859 O O . ARG A 1 104 ? 12.818 -3.456 -4.317 1.00 94.44 104 ARG A O 1
ATOM 866 N N . GLN A 1 105 ? 14.297 -2.800 -5.869 1.00 96.88 105 GLN A N 1
ATOM 867 C CA . GLN A 1 105 ? 15.284 -2.298 -4.905 1.00 96.88 105 GLN A CA 1
ATOM 868 C C . GLN A 1 105 ? 14.736 -1.148 -4.050 1.00 96.88 105 GLN A C 1
ATOM 870 O O . GLN A 1 105 ? 14.912 -1.161 -2.834 1.00 96.88 105 GLN A O 1
ATOM 875 N N . ALA A 1 106 ? 14.058 -0.170 -4.660 1.00 97.56 106 ALA A N 1
ATOM 876 C CA . ALA A 1 106 ? 13.455 0.941 -3.928 1.00 97.56 106 ALA A CA 1
ATOM 877 C C . ALA A 1 106 ? 12.373 0.453 -2.951 1.00 97.56 106 ALA A C 1
ATOM 879 O O . ALA A 1 106 ? 12.380 0.863 -1.792 1.00 97.56 106 ALA A O 1
ATOM 880 N N . VAL A 1 107 ? 11.491 -0.454 -3.389 1.00 97.38 107 VAL A N 1
ATOM 881 C CA . VAL A 1 107 ? 10.461 -1.066 -2.532 1.00 97.38 107 VAL A CA 1
ATOM 882 C C . VAL A 1 107 ? 11.097 -1.795 -1.348 1.00 97.38 107 VAL A C 1
ATOM 884 O O . VAL A 1 107 ? 10.744 -1.513 -0.205 1.00 97.38 107 VAL A O 1
ATOM 887 N N . ALA A 1 108 ? 12.086 -2.657 -1.597 1.00 97.88 108 ALA A N 1
ATOM 888 C CA . ALA A 1 108 ? 12.779 -3.390 -0.540 1.00 97.88 108 ALA A CA 1
ATOM 889 C C . ALA A 1 108 ? 13.450 -2.447 0.472 1.00 97.88 108 ALA A C 1
ATOM 891 O O . ALA A 1 108 ? 13.384 -2.674 1.677 1.00 97.88 108 ALA A O 1
ATOM 892 N N . GLN A 1 109 ? 14.071 -1.357 0.009 1.00 98.06 109 GLN A N 1
ATOM 893 C CA . GLN A 1 109 ? 14.660 -0.347 0.892 1.00 98.06 109 GLN A CA 1
ATOM 894 C C . GLN A 1 109 ? 13.611 0.363 1.752 1.00 98.06 109 GLN A C 1
ATOM 896 O O . GLN A 1 109 ? 13.849 0.560 2.942 1.00 98.06 109 GLN A O 1
ATOM 901 N N . ILE A 1 110 ? 12.467 0.731 1.168 1.00 97.94 110 ILE A N 1
ATOM 902 C CA . ILE A 1 110 ? 11.349 1.350 1.890 1.00 97.94 110 ILE A CA 1
ATOM 903 C C . ILE A 1 110 ? 10.862 0.402 2.986 1.00 97.94 110 ILE A C 1
ATOM 905 O O . ILE A 1 110 ? 10.879 0.776 4.153 1.00 97.94 110 ILE A O 1
ATOM 909 N N . ILE A 1 111 ? 10.507 -0.835 2.636 1.00 96.94 111 ILE A N 1
ATOM 910 C CA . ILE A 1 111 ? 9.958 -1.811 3.586 1.00 96.94 111 ILE A CA 1
ATOM 911 C C . ILE A 1 111 ? 10.963 -2.109 4.703 1.00 96.94 111 ILE A C 1
ATOM 913 O O . ILE A 1 111 ? 10.606 -2.059 5.877 1.00 96.94 111 ILE A O 1
ATOM 917 N N . ASN A 1 112 ? 12.238 -2.327 4.368 1.00 97.50 112 ASN A N 1
ATOM 918 C CA . ASN A 1 112 ? 13.284 -2.555 5.367 1.00 97.50 112 ASN A CA 1
ATOM 919 C C . ASN A 1 112 ? 13.472 -1.361 6.312 1.00 97.50 112 ASN A C 1
ATOM 921 O O . ASN A 1 112 ? 13.737 -1.555 7.497 1.00 97.50 112 ASN A O 1
ATOM 925 N N . ASN A 1 113 ? 13.366 -0.129 5.808 1.00 97.25 113 ASN A N 1
ATOM 926 C CA . ASN A 1 113 ? 13.439 1.067 6.641 1.00 97.25 113 ASN A CA 1
ATOM 927 C C . ASN A 1 113 ? 12.264 1.125 7.622 1.00 97.25 113 ASN A C 1
ATOM 929 O O . ASN A 1 113 ? 12.471 1.329 8.813 1.00 97.25 113 ASN A O 1
ATOM 933 N N . GLU A 1 114 ? 11.048 0.887 7.139 1.00 96.50 114 GLU A N 1
ATOM 934 C CA . GLU A 1 114 ? 9.856 0.911 7.983 1.00 96.50 114 GLU A CA 1
ATOM 935 C C . GLU A 1 114 ? 9.839 -0.231 9.014 1.00 96.50 114 GLU A C 1
ATOM 937 O O . GLU A 1 114 ? 9.456 -0.021 10.162 1.00 96.50 114 GLU A O 1
ATOM 942 N N . MET A 1 115 ? 10.341 -1.419 8.658 1.00 95.31 115 MET A N 1
ATOM 943 C CA . MET A 1 115 ? 10.547 -2.522 9.605 1.00 95.31 115 MET A CA 1
ATOM 944 C C . MET A 1 115 ? 11.559 -2.180 10.703 1.00 95.31 115 MET A C 1
ATOM 946 O O . MET A 1 115 ? 11.394 -2.626 11.834 1.00 95.31 115 MET A O 1
ATOM 950 N N . LYS A 1 116 ? 12.617 -1.421 10.389 1.00 95.00 116 LYS A N 1
ATOM 951 C CA . LYS A 1 116 ? 13.588 -0.962 11.396 1.00 95.00 116 LYS A CA 1
ATOM 952 C C . LYS A 1 116 ? 12.969 0.062 12.338 1.00 95.00 116 LYS A C 1
ATOM 954 O O . LYS A 1 116 ? 13.167 -0.054 13.537 1.00 95.00 116 LYS A O 1
ATOM 959 N N . ILE A 1 117 ? 12.208 1.014 11.796 1.00 93.75 117 ILE A N 1
ATOM 960 C CA . ILE A 1 117 ? 11.494 2.025 12.588 1.00 93.75 117 ILE A CA 1
ATOM 961 C C . ILE A 1 117 ? 10.467 1.366 13.511 1.00 93.75 117 ILE A C 1
ATOM 963 O O . ILE A 1 117 ? 10.354 1.761 14.654 1.00 93.75 117 ILE A O 1
ATOM 967 N N . ALA A 1 118 ? 9.749 0.339 13.053 1.00 88.31 118 ALA A N 1
ATOM 968 C CA . ALA A 1 118 ? 8.765 -0.354 13.887 1.00 88.31 118 ALA A CA 1
ATOM 969 C C . ALA A 1 118 ? 9.379 -1.183 15.036 1.00 88.31 118 ALA A C 1
ATOM 971 O O . ALA A 1 118 ? 8.654 -1.584 15.940 1.00 88.31 118 ALA A O 1
ATOM 972 N N . LYS A 1 119 ? 10.685 -1.483 14.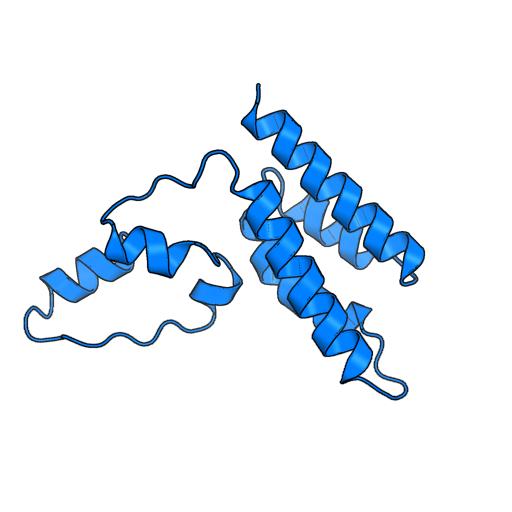983 1.00 82.25 119 LYS A N 1
ATOM 973 C CA . LYS A 1 119 ? 11.406 -2.270 15.999 1.00 82.25 119 LYS A CA 1
ATOM 974 C C . LYS A 1 119 ? 12.177 -1.419 17.014 1.00 82.25 119 LYS A C 1
ATOM 976 O O . LYS A 1 119 ? 12.657 -1.987 17.992 1.00 82.25 119 LYS A O 1
ATOM 981 N N . GLY A 1 120 ? 12.380 -0.133 16.733 1.00 61.28 120 GLY A N 1
ATOM 982 C CA . GLY A 1 120 ? 13.142 0.800 17.570 1.00 61.28 120 GLY A CA 1
ATOM 983 C C . GLY A 1 120 ? 12.229 1.817 18.222 1.00 61.28 120 GLY A C 1
ATOM 984 O O . GLY A 1 120 ? 12.505 2.151 19.390 1.00 61.28 120 GLY A O 1
#

Foldseek 3Di:
DVVVVVVCVVPVPDDDDDDDCVCLLPVCVVVCVVVVHPDDPLCNLVVVVVVLVVVLVVCVVVPDDDDASLVVVLVSLQRPLVVAPHSVVLSVQSVPQPHPVSNVVSSVVRSVVRNVVSVD

Secondary structure (DSSP, 8-state):
-HHHHHHHHH-TT-------THHHH-TTHHHHHHTT--PPPTTHHHHHHHHHHHHHHHHHHH--SS--HHHHHHHHHHHHGGGSS-HHHHHHHHHH--SHHHHHHHHHHHHHHHHHHTT-

Radius of gyration: 16.35 Å; chains: 1; bounding box: 45×24×41 Å

Sequence (120 aa):
VAAYKAIKERFPTLDHFMIGRGLIADPFLPSMIKNNTTEYPENRWAIFSEFHDTIYKQYDEYLSGPTPIKMKMLGFWEYFSQSTSNPQKTYKAIKKASNPVKYRQAVAQIINNEMKIAKG

pLDDT: mean 90.76, std 7.48, range [56.59, 98.06]

Organism: NCBI:txid2600176